Protein AF-X1TIE5-F1 (afdb_monomer)

Secondary structure (DSSP, 8-state):
----STHHHHHHHHHHHHHHHHHHHHHHT----PPTTSS--SPPPPP-S-S--TT---PPPPPPPB--HHHHTS--S-SBPPPPHHHHHHHHTT---TTTTT--TTS----

pLDDT: mean 77.08, std 16.05, range [35.38, 94.44]

Radius of gyration: 23.51 Å; Cα contacts (8 Å, |Δi|>4): 33; chains: 1; bounding box: 59×33×57 Å

Sequence (111 aa):
GGFEGPGILVEAVGDGRKAARAIHLYLTGEEMKFPEGRMKPKDTIPGTIFDSISGIEKKGRIKLSQIDAKTRIHNVEEVDLTITEEEALKEANRCMNCCLTCYDKDIEEAS

Structure (mmCIF, N/CA/C/O backbone):
data_AF-X1TIE5-F1
#
_entry.id   AF-X1TIE5-F1
#
loop_
_atom_site.group_PDB
_atom_site.id
_atom_site.type_symbol
_atom_site.label_atom_id
_atom_site.label_alt_id
_atom_site.label_comp_id
_atom_site.label_asym_id
_atom_site.label_entity_id
_atom_site.label_seq_id
_atom_site.pdbx_PDB_ins_code
_atom_site.Cartn_x
_atom_site.Cartn_y
_atom_site.Cartn_z
_atom_site.occupancy
_atom_site.B_iso_or_equiv
_atom_site.auth_seq_id
_atom_site.auth_comp_id
_atom_site.auth_asym_id
_atom_site.auth_atom_id
_atom_site.pdbx_PDB_model_num
ATOM 1 N N . GLY A 1 1 ? -7.646 -22.627 -11.481 1.00 41.75 1 GLY A N 1
ATOM 2 C CA . GLY A 1 1 ? -8.686 -21.579 -11.452 1.00 41.75 1 GLY A CA 1
ATOM 3 C C . GLY A 1 1 ? -8.110 -20.365 -10.756 1.00 41.75 1 GLY A C 1
ATOM 4 O O . GLY A 1 1 ? -7.372 -20.569 -9.809 1.00 41.75 1 GLY A O 1
ATOM 5 N N . GLY A 1 2 ? -8.317 -19.126 -11.183 1.00 41.06 2 GLY A N 1
ATOM 6 C CA . GLY A 1 2 ? -9.153 -18.604 -12.261 1.00 41.06 2 GLY A CA 1
ATOM 7 C C . GLY A 1 2 ? -8.501 -17.373 -12.903 1.00 41.06 2 GLY A C 1
ATOM 8 O O . GLY A 1 2 ? -7.578 -16.779 -12.350 1.00 41.06 2 GLY A O 1
ATOM 9 N N . PHE A 1 3 ? -8.961 -17.049 -14.107 1.00 47.81 3 PHE A N 1
ATOM 10 C CA . PHE A 1 3 ? -8.559 -15.898 -14.914 1.00 47.81 3 PHE A CA 1
ATOM 11 C C . PHE A 1 3 ? -9.419 -14.677 -14.558 1.00 47.81 3 PHE A C 1
ATOM 13 O O . PHE A 1 3 ? -10.171 -14.190 -15.394 1.00 47.81 3 PHE A O 1
ATOM 20 N N . GLU A 1 4 ? -9.374 -14.197 -13.316 1.00 62.19 4 GLU A N 1
ATOM 21 C CA . GLU A 1 4 ? -10.203 -13.055 -12.903 1.00 62.19 4 GLU A CA 1
ATOM 22 C C . GLU A 1 4 ? -9.378 -12.095 -12.041 1.00 62.19 4 GLU A C 1
ATOM 24 O O . GLU A 1 4 ? -9.031 -12.395 -10.900 1.00 62.19 4 GLU A O 1
ATOM 29 N N . GLY A 1 5 ? -9.013 -10.944 -12.620 1.00 64.75 5 GLY A N 1
ATOM 30 C CA . GLY A 1 5 ? -8.363 -9.849 -11.901 1.00 64.75 5 GLY A CA 1
ATOM 31 C C . GLY A 1 5 ? -7.372 -9.002 -12.721 1.00 64.75 5 GLY A C 1
ATOM 32 O O . GLY A 1 5 ? -7.204 -9.211 -13.926 1.00 64.75 5 GLY A O 1
ATOM 33 N N . PRO A 1 6 ? -6.665 -8.060 -12.060 1.00 59.66 6 PRO A N 1
ATOM 34 C CA . PRO A 1 6 ? -5.713 -7.118 -12.673 1.00 59.66 6 PRO A CA 1
ATOM 35 C C . PRO A 1 6 ? -4.538 -7.777 -13.415 1.00 59.66 6 PRO A C 1
ATOM 37 O O . PRO A 1 6 ? -3.872 -7.117 -14.212 1.00 59.66 6 PRO A O 1
ATOM 40 N N . GLY A 1 7 ? -4.299 -9.076 -13.206 1.00 66.94 7 GLY A N 1
ATOM 41 C CA . GLY A 1 7 ? -3.258 -9.834 -13.903 1.00 66.94 7 GLY A CA 1
ATOM 42 C C . GLY A 1 7 ? -3.411 -9.836 -15.426 1.00 66.94 7 GLY A C 1
ATOM 43 O O . GLY A 1 7 ? -2.410 -9.724 -16.122 1.00 66.94 7 GLY A O 1
ATOM 44 N N . ILE A 1 8 ? -4.644 -9.860 -15.950 1.00 76.00 8 ILE A N 1
ATOM 45 C CA . ILE A 1 8 ? -4.898 -9.861 -17.404 1.00 76.00 8 ILE A CA 1
ATOM 46 C C . ILE A 1 8 ? -4.417 -8.555 -18.047 1.00 76.00 8 ILE A C 1
ATOM 48 O O . ILE A 1 8 ? -3.795 -8.570 -19.106 1.00 76.00 8 ILE A O 1
ATOM 52 N N . LEU A 1 9 ? -4.670 -7.418 -17.392 1.00 77.06 9 LEU A N 1
ATOM 53 C CA . LEU A 1 9 ? -4.228 -6.112 -17.885 1.00 77.06 9 LEU A CA 1
ATOM 54 C C . LEU A 1 9 ? -2.701 -6.009 -17.875 1.00 77.06 9 LEU A C 1
ATOM 56 O O . LEU A 1 9 ? -2.105 -5.534 -18.840 1.00 77.06 9 LEU A O 1
ATOM 60 N N . VAL A 1 10 ? -2.065 -6.484 -16.803 1.00 75.56 10 VAL A N 1
ATOM 61 C CA . VAL A 1 10 ? -0.602 -6.484 -16.673 1.00 75.56 10 VAL A CA 1
ATOM 62 C C . VAL A 1 10 ? 0.043 -7.373 -17.741 1.00 75.56 10 VAL A C 1
ATOM 64 O O . VAL A 1 10 ? 1.022 -6.962 -18.366 1.00 75.56 10 VAL A O 1
ATOM 67 N N . GLU A 1 11 ? -0.524 -8.554 -18.000 1.00 77.69 11 GLU A N 1
ATOM 68 C CA . GLU A 1 11 ? -0.069 -9.459 -19.061 1.00 77.69 11 GLU A CA 1
ATOM 69 C C . GLU A 1 11 ? -0.230 -8.828 -20.450 1.00 77.69 11 GLU A C 1
ATOM 71 O O . GLU A 1 11 ? 0.741 -8.775 -21.206 1.00 77.69 11 GLU A O 1
ATOM 76 N N . ALA A 1 12 ? -1.395 -8.247 -20.753 1.00 84.88 12 ALA A N 1
ATOM 77 C CA . ALA A 1 12 ? -1.657 -7.589 -22.033 1.00 84.88 12 ALA A CA 1
ATOM 78 C C . ALA A 1 12 ? -0.683 -6.430 -22.317 1.00 84.88 12 ALA A C 1
ATOM 80 O O . ALA A 1 12 ? -0.164 -6.303 -23.429 1.00 84.88 12 ALA A O 1
ATOM 81 N N . VAL A 1 13 ? -0.374 -5.605 -21.309 1.00 85.81 13 VAL A N 1
ATOM 82 C CA . VAL A 1 13 ? 0.634 -4.535 -21.430 1.00 85.81 13 VAL A CA 1
ATOM 83 C C . VAL A 1 13 ? 2.030 -5.122 -21.652 1.00 85.81 13 VAL A C 1
ATOM 85 O O . VAL A 1 13 ? 2.792 -4.618 -22.484 1.00 85.81 13 VAL A O 1
ATOM 88 N N . GLY A 1 14 ? 2.376 -6.189 -20.929 1.00 83.19 14 GLY A N 1
ATOM 89 C CA . GLY A 1 14 ? 3.640 -6.901 -21.100 1.00 83.19 14 GLY A CA 1
ATOM 90 C C . GLY A 1 14 ? 3.821 -7.432 -22.523 1.00 83.19 14 GLY A C 1
ATOM 91 O O . GLY A 1 14 ? 4.872 -7.217 -23.133 1.00 83.19 14 GLY A O 1
ATOM 92 N N . ASP A 1 15 ? 2.791 -8.063 -23.077 1.00 85.12 15 ASP A N 1
ATOM 93 C CA . ASP A 1 15 ? 2.817 -8.637 -24.422 1.00 85.12 15 ASP A CA 1
ATOM 94 C C . ASP A 1 15 ? 2.835 -7.567 -25.514 1.00 85.12 15 ASP A C 1
ATOM 96 O O . ASP A 1 15 ? 3.609 -7.681 -26.468 1.00 85.12 15 ASP A O 1
ATOM 100 N N . GLY A 1 16 ? 2.103 -6.463 -25.332 1.00 90.06 16 GLY A N 1
ATOM 101 C CA . GLY A 1 16 ? 2.164 -5.315 -26.237 1.00 90.06 16 GLY A CA 1
ATOM 102 C C . GLY A 1 16 ? 3.582 -4.746 -26.369 1.00 90.06 16 GLY A C 1
ATOM 103 O O . GLY A 1 16 ? 4.053 -4.475 -27.476 1.00 90.06 16 GLY A O 1
ATOM 104 N N . ARG A 1 17 ? 4.322 -4.637 -25.256 1.00 87.31 17 ARG A N 1
ATOM 105 C CA . ARG A 1 17 ? 5.718 -4.160 -25.271 1.00 87.31 17 ARG A CA 1
ATOM 106 C C . ARG A 1 17 ? 6.653 -5.123 -25.999 1.00 87.31 17 ARG A C 1
ATOM 108 O O . ARG A 1 17 ? 7.542 -4.666 -26.720 1.00 87.31 17 ARG A O 1
ATOM 115 N N . LYS A 1 18 ? 6.463 -6.438 -25.837 1.00 83.75 18 LYS A N 1
ATOM 116 C CA . LYS A 1 18 ? 7.242 -7.451 -26.569 1.00 83.75 18 LYS A CA 1
ATOM 117 C C . LYS A 1 18 ? 6.978 -7.364 -28.067 1.00 83.75 18 LYS A C 1
ATOM 119 O O . LYS A 1 18 ? 7.934 -7.331 -28.834 1.00 83.75 18 LYS A O 1
ATOM 124 N N . ALA A 1 19 ? 5.709 -7.272 -28.465 1.00 88.75 19 ALA A N 1
ATOM 125 C CA . ALA A 1 19 ? 5.309 -7.168 -29.864 1.00 88.75 19 ALA A CA 1
ATOM 126 C C . ALA A 1 19 ? 5.878 -5.903 -30.521 1.00 88.75 19 ALA A C 1
ATOM 128 O O . ALA A 1 19 ? 6.512 -5.988 -31.569 1.00 88.75 19 ALA A O 1
ATOM 129 N N . ALA A 1 20 ? 5.755 -4.740 -29.874 1.00 91.62 20 ALA A N 1
ATOM 130 C CA . ALA A 1 20 ? 6.320 -3.493 -30.389 1.00 91.62 20 ALA A CA 1
ATOM 131 C C . ALA A 1 20 ? 7.848 -3.573 -30.557 1.00 91.62 20 ALA A C 1
ATOM 133 O 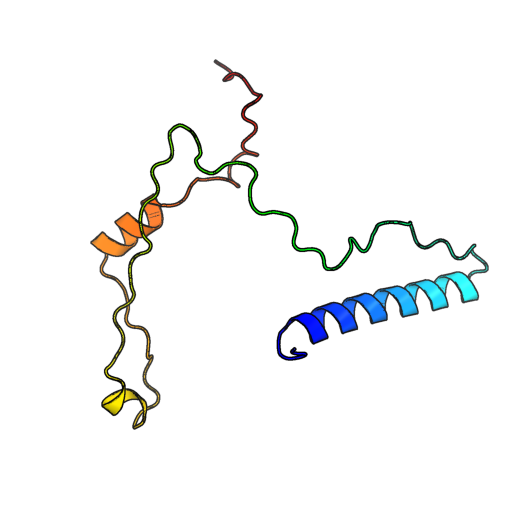O . ALA A 1 20 ? 8.387 -3.137 -31.575 1.00 91.62 20 ALA A O 1
ATOM 134 N N . ARG A 1 21 ? 8.558 -4.177 -29.590 1.00 86.75 21 ARG A N 1
ATOM 135 C CA . ARG A 1 21 ? 10.012 -4.368 -29.685 1.00 86.75 21 ARG A CA 1
ATOM 136 C C . ARG A 1 21 ? 10.388 -5.356 -30.791 1.00 86.75 21 ARG A C 1
ATOM 138 O O . ARG A 1 21 ? 11.344 -5.088 -31.508 1.00 86.75 21 ARG A O 1
ATOM 145 N N . ALA A 1 22 ? 9.633 -6.444 -30.949 1.00 86.94 22 ALA A N 1
ATOM 146 C CA . ALA A 1 22 ? 9.808 -7.416 -32.028 1.00 86.94 22 ALA A CA 1
ATOM 147 C C . ALA A 1 22 ? 9.690 -6.751 -33.404 1.00 86.94 22 ALA A C 1
ATOM 149 O O . ALA A 1 22 ? 10.571 -6.907 -34.245 1.00 86.94 22 ALA A O 1
ATOM 150 N N . ILE A 1 23 ? 8.619 -5.975 -33.598 1.00 92.44 23 ILE A N 1
ATOM 151 C CA . ILE A 1 23 ? 8.341 -5.254 -34.843 1.00 92.44 23 ILE A CA 1
ATOM 152 C C . ILE A 1 23 ? 9.466 -4.264 -35.141 1.00 92.44 23 ILE A C 1
ATOM 154 O O . ILE A 1 23 ? 9.966 -4.223 -36.259 1.00 92.44 23 ILE A O 1
ATOM 158 N N . HIS A 1 24 ? 9.897 -3.492 -34.141 1.00 92.81 24 HIS A N 1
ATOM 159 C CA . HIS A 1 24 ? 10.975 -2.526 -34.318 1.00 92.81 24 HIS A CA 1
ATOM 160 C C . HIS A 1 24 ? 12.286 -3.190 -34.756 1.00 92.81 24 HIS A C 1
ATOM 162 O O . HIS A 1 24 ? 12.843 -2.776 -35.764 1.00 92.81 24 HIS A O 1
ATOM 168 N N . LEU A 1 25 ? 12.732 -4.238 -34.050 1.00 90.56 25 LEU A N 1
ATOM 169 C CA . LEU A 1 25 ? 13.976 -4.952 -34.373 1.00 90.56 25 LEU A CA 1
ATOM 170 C C . LEU A 1 25 ? 13.927 -5.579 -35.774 1.00 90.56 25 LEU A C 1
ATOM 172 O O . LEU A 1 25 ? 14.898 -5.499 -36.521 1.00 90.56 25 LEU A O 1
ATOM 176 N N . TYR A 1 26 ? 12.774 -6.138 -36.157 1.00 90.88 26 TYR A N 1
ATOM 177 C CA . TYR A 1 26 ? 12.567 -6.676 -37.501 1.00 90.88 26 TYR A CA 1
ATOM 178 C C . TYR A 1 26 ? 12.714 -5.599 -38.584 1.00 90.88 26 TYR A C 1
ATOM 180 O O . TYR A 1 26 ? 13.360 -5.830 -39.603 1.00 90.88 26 TYR A O 1
ATOM 188 N N . LEU A 1 27 ? 12.142 -4.411 -38.362 1.00 94.25 27 LEU A N 1
ATOM 189 C CA . LEU A 1 27 ? 12.201 -3.308 -39.324 1.00 94.25 27 LEU A CA 1
ATOM 190 C C . LEU A 1 27 ? 13.580 -2.641 -39.394 1.00 94.25 27 LEU A C 1
ATOM 192 O O . LEU A 1 27 ? 13.962 -2.167 -40.460 1.00 94.25 27 LEU A O 1
ATOM 196 N N . THR A 1 28 ? 14.324 -2.587 -38.286 1.00 94.12 28 THR A N 1
ATOM 197 C CA . THR A 1 28 ? 15.669 -1.988 -38.248 1.00 94.12 28 THR A CA 1
ATOM 198 C C . THR A 1 28 ? 16.776 -2.953 -38.672 1.00 94.12 28 THR A C 1
ATOM 200 O O . THR A 1 28 ? 17.923 -2.532 -38.804 1.00 94.12 28 THR A O 1
ATOM 203 N N . GLY A 1 29 ? 16.454 -4.230 -38.915 1.00 91.19 29 GLY A N 1
ATOM 204 C CA . GLY A 1 29 ? 17.438 -5.265 -39.247 1.00 91.19 29 GLY A CA 1
ATOM 205 C C . GLY A 1 29 ? 18.350 -5.629 -38.071 1.00 91.19 29 GLY A C 1
ATOM 206 O O . GLY A 1 29 ? 19.395 -6.248 -38.268 1.00 91.19 29 GLY A O 1
ATOM 207 N N . GLU A 1 30 ? 17.974 -5.234 -36.855 1.00 88.69 30 GLU A N 1
ATOM 208 C CA . GLU A 1 30 ? 18.689 -5.588 -35.636 1.00 88.69 30 GLU A CA 1
ATOM 209 C C . GLU A 1 30 ? 18.366 -7.027 -35.219 1.00 88.69 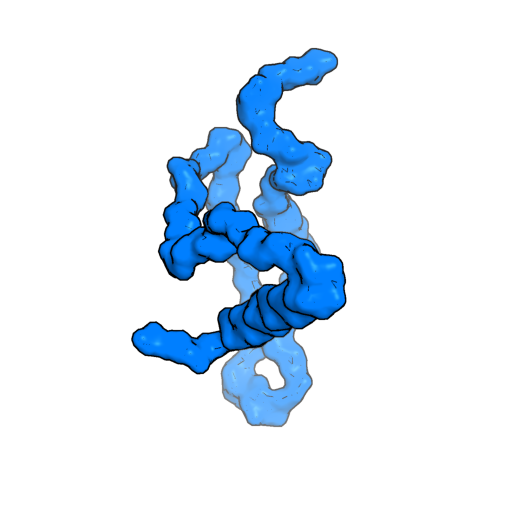30 GLU A C 1
ATOM 211 O O . GLU A 1 30 ? 17.263 -7.542 -35.416 1.00 88.69 30 GLU A O 1
ATOM 216 N N . GLU A 1 31 ? 19.338 -7.691 -34.597 1.00 85.00 31 GLU A N 1
ATOM 217 C CA . GLU A 1 31 ? 19.167 -9.058 -34.119 1.00 85.00 31 GLU A CA 1
ATOM 218 C C . GLU A 1 31 ? 18.074 -9.130 -33.039 1.00 85.00 31 GLU A C 1
ATOM 220 O O . GLU A 1 31 ? 18.056 -8.350 -32.079 1.00 85.00 31 GLU A O 1
ATOM 225 N N . MET A 1 32 ? 17.163 -10.098 -33.172 1.00 78.06 32 MET A N 1
ATOM 226 C CA . MET A 1 32 ? 16.045 -10.284 -32.250 1.00 78.06 32 MET A CA 1
ATOM 227 C C . MET A 1 32 ? 16.528 -10.847 -30.905 1.00 78.06 32 MET A C 1
ATOM 229 O O . MET A 1 32 ? 16.443 -12.043 -30.638 1.00 78.06 32 MET A O 1
ATOM 233 N N . LYS A 1 33 ? 17.023 -9.967 -30.031 1.00 77.25 33 LYS A N 1
ATOM 234 C CA . LYS A 1 33 ? 17.435 -10.312 -28.667 1.00 77.25 33 LYS A CA 1
ATOM 235 C C . LYS A 1 33 ? 16.377 -9.882 -27.665 1.00 77.25 33 LYS A C 1
ATOM 237 O O . LYS A 1 33 ? 16.269 -8.708 -27.303 1.00 77.25 33 LYS A O 1
ATOM 242 N N . PHE A 1 34 ? 15.625 -10.852 -27.162 1.00 68.88 34 PHE A N 1
ATOM 243 C CA . PHE A 1 34 ? 14.923 -10.688 -25.896 1.00 68.88 34 PHE A CA 1
ATOM 244 C C . PHE A 1 34 ? 15.871 -11.146 -24.792 1.00 68.88 34 PHE A C 1
ATOM 246 O O . PHE A 1 34 ? 16.307 -12.292 -24.832 1.00 68.88 34 PHE A O 1
ATOM 253 N N . PRO A 1 35 ? 16.239 -10.288 -23.827 1.00 63.44 35 PRO A N 1
ATOM 254 C CA . PRO A 1 35 ? 17.068 -10.743 -22.724 1.00 63.44 35 PRO A CA 1
ATOM 255 C C . PRO A 1 35 ? 16.319 -11.828 -21.955 1.00 63.44 35 PRO A C 1
ATOM 257 O O . PRO A 1 35 ? 15.179 -11.629 -21.513 1.00 63.44 35 PRO A O 1
ATOM 260 N N . GLU A 1 36 ? 16.975 -12.974 -21.838 1.00 61.41 36 GLU A N 1
ATOM 261 C CA . GLU A 1 36 ? 16.501 -14.115 -21.074 1.00 61.41 36 GLU A CA 1
ATOM 262 C C . GLU A 1 36 ? 16.275 -13.701 -19.610 1.00 61.41 36 GLU A C 1
ATOM 264 O O . GLU A 1 36 ? 16.993 -12.868 -19.054 1.00 61.41 36 GLU A O 1
ATOM 269 N N . GLY A 1 37 ? 15.220 -14.227 -18.984 1.00 58.94 37 GLY A N 1
ATOM 270 C CA . GLY A 1 37 ? 14.954 -14.010 -17.556 1.00 58.94 37 GLY A CA 1
ATOM 271 C C . GLY A 1 37 ? 14.197 -12.729 -17.173 1.00 58.94 37 GLY A C 1
ATOM 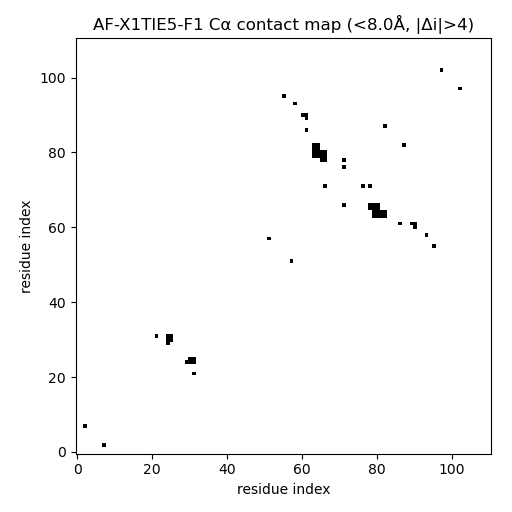272 O O . GLY A 1 37 ? 13.947 -12.521 -15.987 1.00 58.94 37 GLY A O 1
ATOM 273 N N . ARG A 1 38 ? 13.757 -11.881 -18.122 1.00 55.16 38 ARG A N 1
ATOM 274 C CA . ARG A 1 38 ? 12.903 -10.712 -17.788 1.00 55.16 38 ARG A CA 1
ATOM 275 C C . ARG A 1 38 ? 11.487 -11.074 -17.327 1.00 55.16 38 ARG A C 1
ATOM 277 O O . ARG A 1 38 ? 10.843 -10.260 -16.672 1.00 55.16 38 ARG A O 1
ATOM 284 N N . MET A 1 39 ? 11.014 -12.277 -17.639 1.00 53.28 39 MET A N 1
ATOM 285 C CA . MET A 1 39 ? 9.822 -12.856 -17.024 1.00 53.28 39 MET A CA 1
ATOM 286 C C . MET A 1 39 ? 10.279 -13.976 -16.108 1.00 53.28 39 MET A C 1
ATOM 288 O O . MET A 1 39 ? 10.556 -15.084 -16.565 1.00 53.28 39 MET A O 1
ATOM 292 N N . LYS A 1 40 ? 10.384 -13.673 -14.813 1.00 56.47 40 LYS A N 1
ATOM 293 C CA . LYS A 1 40 ? 10.441 -14.738 -13.815 1.00 56.47 40 LYS A CA 1
ATOM 294 C C . LYS A 1 40 ? 9.155 -15.571 -13.942 1.00 56.47 40 LYS A C 1
ATOM 296 O O . LYS A 1 40 ? 8.120 -15.007 -14.317 1.00 56.47 40 LYS A O 1
ATOM 301 N N . PRO A 1 41 ? 9.209 -16.890 -13.699 1.00 55.78 41 PRO A N 1
ATOM 302 C CA . PRO A 1 41 ? 8.007 -17.712 -13.680 1.00 55.78 41 PRO A CA 1
ATOM 303 C C . PRO A 1 41 ? 6.945 -17.080 -12.771 1.00 55.78 41 PRO A C 1
ATOM 305 O O . PRO A 1 41 ? 7.277 -16.360 -11.831 1.00 55.78 41 PRO A O 1
ATOM 308 N N . LYS A 1 42 ? 5.663 -17.377 -13.033 1.00 57.75 42 LYS A N 1
ATOM 309 C CA . LYS A 1 42 ? 4.516 -17.010 -12.171 1.00 57.75 42 LYS A CA 1
ATOM 310 C C . LYS A 1 42 ? 4.607 -17.606 -10.757 1.00 57.75 42 LYS A C 1
ATOM 312 O O . LYS A 1 42 ? 3.652 -17.516 -9.988 1.00 57.75 42 LYS A O 1
ATOM 317 N N . ASP A 1 43 ? 5.729 -18.231 -10.429 1.00 58.84 43 ASP A N 1
ATOM 318 C CA . ASP A 1 43 ? 6.051 -18.653 -9.089 1.00 58.84 43 ASP A CA 1
ATOM 319 C C . ASP A 1 43 ? 6.057 -17.406 -8.221 1.00 58.84 43 ASP A C 1
ATOM 321 O O . ASP A 1 43 ? 6.758 -16.420 -8.470 1.00 58.84 43 ASP A O 1
ATOM 325 N N . THR A 1 44 ? 5.187 -17.435 -7.221 1.00 56.94 44 THR A N 1
ATOM 326 C CA . THR A 1 44 ? 5.155 -16.393 -6.208 1.00 56.94 44 THR A CA 1
ATOM 327 C C . THR A 1 44 ? 6.559 -16.332 -5.632 1.00 56.94 44 THR A C 1
ATOM 329 O O . THR A 1 44 ? 7.080 -17.360 -5.198 1.00 56.94 44 THR A O 1
ATOM 332 N N . ILE A 1 45 ? 7.191 -15.154 -5.676 1.00 63.53 45 ILE A N 1
ATOM 333 C CA . ILE A 1 45 ? 8.436 -14.943 -4.937 1.00 63.53 45 ILE A CA 1
ATOM 334 C C . ILE A 1 45 ? 8.120 -15.431 -3.523 1.00 63.53 45 ILE A C 1
ATOM 336 O O . ILE A 1 45 ? 7.121 -14.952 -2.966 1.00 63.53 45 ILE A O 1
ATOM 340 N N . PRO A 1 46 ? 8.859 -16.420 -2.979 1.00 59.75 46 PRO A N 1
ATOM 341 C CA . PRO A 1 46 ? 8.620 -16.849 -1.615 1.00 59.75 46 PRO A CA 1
ATOM 342 C C . PRO A 1 46 ? 8.589 -15.588 -0.760 1.00 59.75 46 PRO A C 1
ATOM 344 O O . PRO A 1 46 ? 9.339 -14.641 -1.023 1.00 59.75 46 PRO A O 1
ATOM 347 N N . GLY A 1 47 ? 7.635 -15.528 0.171 1.00 61.50 47 GLY A N 1
ATOM 348 C CA . GLY A 1 47 ? 7.483 -14.371 1.041 1.00 61.50 47 GLY A CA 1
ATOM 349 C C . GLY A 1 47 ? 8.813 -13.993 1.693 1.00 61.50 47 GLY A C 1
ATOM 350 O O . GLY A 1 47 ? 9.806 -14.714 1.603 1.00 61.50 47 GLY A O 1
ATOM 351 N N . THR A 1 48 ? 8.838 -12.837 2.344 1.00 63.84 48 THR A N 1
ATOM 352 C CA . THR A 1 48 ? 10.026 -12.364 3.063 1.00 63.84 48 THR A CA 1
ATOM 353 C C . THR A 1 48 ? 10.701 -13.511 3.828 1.00 63.84 48 THR A C 1
ATOM 355 O O . THR A 1 48 ? 10.036 -14.247 4.550 1.00 63.84 48 THR A O 1
ATOM 358 N N . ILE A 1 49 ? 12.020 -13.646 3.655 1.00 65.62 49 ILE A N 1
ATOM 359 C CA . ILE A 1 49 ? 12.858 -14.665 4.317 1.00 65.62 49 ILE A CA 1
ATOM 360 C C . ILE A 1 49 ? 12.823 -14.491 5.850 1.00 65.62 49 ILE A C 1
ATOM 362 O O . ILE A 1 49 ? 13.256 -15.358 6.601 1.00 65.62 49 ILE A O 1
ATOM 366 N N . PHE A 1 50 ? 12.321 -13.346 6.316 1.00 67.38 50 PHE A N 1
ATOM 367 C CA . PHE A 1 50 ? 12.238 -12.970 7.712 1.00 67.38 50 PHE A CA 1
ATOM 368 C C . PHE A 1 50 ? 10.802 -13.112 8.224 1.00 67.38 50 PHE A C 1
ATOM 370 O O . PHE A 1 50 ? 9.881 -12.465 7.720 1.00 67.38 50 PHE A O 1
ATOM 377 N N . ASP A 1 51 ? 10.624 -13.894 9.287 1.00 72.50 51 ASP A N 1
ATOM 378 C CA . ASP A 1 51 ? 9.359 -13.952 10.034 1.00 72.50 51 ASP A CA 1
ATOM 379 C C . ASP A 1 51 ? 9.161 -12.716 10.933 1.00 72.50 51 ASP A C 1
ATOM 381 O O . ASP A 1 51 ? 8.037 -12.351 11.287 1.00 72.50 51 ASP A O 1
ATOM 385 N N . SER A 1 52 ? 10.261 -12.044 11.288 1.00 73.06 52 SER A N 1
ATOM 386 C CA . SER A 1 52 ? 10.287 -10.831 12.108 1.00 73.06 52 SER A CA 1
ATOM 387 C C . SER A 1 52 ? 11.545 -10.006 11.834 1.00 73.06 52 SER A C 1
ATOM 389 O O . SER A 1 52 ? 12.589 -10.567 11.501 1.00 73.06 52 SER A O 1
ATOM 391 N N . ILE A 1 53 ? 11.465 -8.690 12.033 1.00 74.75 53 ILE A N 1
ATOM 392 C CA . ILE A 1 53 ? 12.604 -7.768 11.936 1.00 74.75 53 ILE A CA 1
ATOM 393 C C . ILE A 1 53 ? 12.972 -7.335 13.359 1.00 74.75 53 ILE A C 1
ATOM 395 O O . ILE A 1 53 ? 12.104 -6.934 14.134 1.00 74.75 53 ILE A O 1
ATOM 399 N N . SER A 1 54 ? 14.252 -7.430 13.724 1.00 76.31 54 SER A N 1
ATOM 400 C CA . SER A 1 54 ? 14.739 -7.024 15.048 1.00 76.31 54 SER A CA 1
ATOM 401 C C . SER A 1 54 ? 14.434 -5.547 15.311 1.00 76.31 54 SER A C 1
ATOM 403 O O . SER A 1 54 ? 14.776 -4.701 14.488 1.00 76.31 54 SER A O 1
ATOM 405 N N . GLY A 1 55 ? 13.807 -5.242 16.448 1.00 76.56 55 GLY A N 1
ATOM 406 C CA . GLY A 1 55 ? 13.403 -3.877 16.810 1.00 76.56 55 GLY A CA 1
ATOM 407 C C . GLY A 1 55 ? 12.054 -3.430 16.231 1.00 76.56 55 GLY A C 1
ATOM 408 O O . GLY A 1 55 ? 11.606 -2.331 16.541 1.00 76.56 55 GLY A O 1
ATOM 409 N N . ILE A 1 56 ? 11.379 -4.271 15.435 1.00 79.69 56 ILE A N 1
ATOM 410 C CA . ILE A 1 56 ? 10.049 -3.977 14.891 1.00 79.69 56 ILE A CA 1
ATOM 411 C C . ILE A 1 56 ? 9.022 -4.940 15.481 1.00 79.69 56 ILE A C 1
ATOM 413 O O . ILE A 1 56 ? 8.994 -6.131 15.171 1.00 79.69 56 ILE A O 1
ATOM 417 N N . GLU A 1 57 ? 8.121 -4.403 16.297 1.00 83.06 57 GLU A N 1
ATOM 418 C CA . GLU A 1 57 ? 6.979 -5.151 16.814 1.00 83.06 57 GLU A CA 1
ATOM 419 C C . GLU A 1 57 ? 5.829 -5.183 15.804 1.00 83.06 57 GLU A C 1
ATOM 421 O O . GLU A 1 57 ? 5.445 -4.170 15.209 1.00 83.06 57 GLU A O 1
ATOM 426 N N . LYS A 1 58 ? 5.222 -6.361 15.637 1.00 81.75 58 LYS A N 1
ATOM 427 C CA . LYS A 1 58 ? 4.074 -6.542 14.749 1.00 81.75 58 LYS A CA 1
ATOM 428 C C . LYS A 1 58 ? 2.819 -5.943 15.382 1.00 81.75 58 LYS A C 1
ATOM 430 O O . LYS A 1 58 ? 2.137 -6.589 16.173 1.00 81.75 58 LYS A O 1
ATOM 435 N N . LYS A 1 59 ? 2.484 -4.717 14.987 1.00 86.00 59 LYS A N 1
ATOM 436 C CA . LYS A 1 59 ? 1.226 -4.060 15.368 1.00 86.00 59 LYS A CA 1
ATOM 437 C C . LYS A 1 59 ? 0.114 -4.451 14.390 1.00 86.00 59 LYS A C 1
ATOM 439 O O . LYS A 1 59 ? 0.330 -4.492 13.176 1.00 86.00 59 LYS A O 1
ATOM 444 N N . GLY A 1 60 ? -1.072 -4.761 14.911 1.00 87.50 60 GLY A N 1
ATOM 445 C CA . GLY A 1 60 ? -2.253 -5.039 14.090 1.00 87.50 60 GLY A CA 1
ATOM 446 C C . GLY A 1 60 ? -2.719 -3.793 13.332 1.00 87.50 60 GLY A C 1
ATOM 447 O O . GLY A 1 60 ? -2.558 -2.679 13.822 1.00 87.50 60 GLY A O 1
ATOM 448 N N . ARG A 1 61 ? -3.296 -3.982 12.139 1.00 91.31 61 ARG A N 1
ATOM 449 C CA . ARG A 1 61 ? -3.925 -2.892 11.379 1.00 91.31 61 ARG A CA 1
ATOM 450 C C . ARG A 1 61 ? -5.187 -2.422 12.106 1.00 91.31 61 ARG A C 1
ATOM 452 O O . ARG A 1 61 ? -5.984 -3.265 12.529 1.00 91.31 61 ARG A O 1
ATOM 459 N N . ILE A 1 62 ? -5.389 -1.108 12.191 1.00 92.75 62 ILE A N 1
ATOM 460 C CA . ILE A 1 62 ? -6.657 -0.547 12.674 1.00 92.75 62 ILE A CA 1
ATOM 461 C C . ILE A 1 62 ? -7.795 -0.957 11.731 1.00 92.75 62 ILE A C 1
ATOM 463 O O . ILE A 1 62 ? -7.683 -0.859 10.508 1.00 92.75 62 ILE A O 1
ATOM 467 N N . LYS A 1 63 ? -8.898 -1.450 12.298 1.00 90.75 63 LYS A N 1
ATOM 468 C CA . LYS A 1 63 ? -10.096 -1.783 11.524 1.00 90.75 63 LYS A CA 1
ATOM 469 C C . LYS A 1 63 ? -10.929 -0.523 11.331 1.00 90.75 63 LYS A C 1
ATOM 471 O O . LYS A 1 63 ? -11.309 0.103 12.313 1.00 90.75 63 LYS A O 1
ATOM 476 N N . LEU A 1 64 ? -11.226 -0.196 10.078 1.00 91.62 64 LEU A N 1
ATOM 477 C CA . LEU A 1 64 ? -12.195 0.841 9.746 1.00 91.62 64 LEU A CA 1
ATOM 478 C C . LEU A 1 64 ? -13.580 0.382 10.205 1.00 91.62 64 LEU A C 1
ATOM 480 O O . LEU A 1 64 ? -13.956 -0.777 10.003 1.00 91.62 64 LEU A O 1
ATOM 484 N N . SER A 1 65 ? -14.317 1.286 10.845 1.00 90.81 65 SER A N 1
ATOM 485 C CA . SER A 1 65 ? -15.737 1.062 11.094 1.00 90.81 65 SER A CA 1
ATOM 486 C C . SER A 1 65 ? -16.476 1.127 9.761 1.00 90.81 65 SER A C 1
ATOM 488 O O . SER A 1 65 ? -16.080 1.870 8.869 1.00 90.81 65 SER A O 1
ATOM 490 N N . GLN A 1 66 ? -17.534 0.343 9.608 1.00 92.81 66 GLN A N 1
ATOM 491 C CA . GLN A 1 66 ? -18.332 0.315 8.388 1.00 92.81 66 GLN A CA 1
ATOM 492 C C . GLN A 1 66 ? -19.785 0.586 8.734 1.00 92.81 66 GLN A C 1
ATOM 494 O O . GLN A 1 66 ? -20.268 0.163 9.788 1.00 92.81 66 GLN A O 1
ATOM 499 N N . ILE A 1 67 ? -20.496 1.262 7.836 1.00 92.44 67 ILE A N 1
ATOM 500 C CA . ILE A 1 67 ? -21.950 1.376 7.955 1.00 92.44 67 ILE A CA 1
ATOM 501 C C . ILE A 1 67 ? -22.600 -0.011 7.863 1.00 92.44 67 ILE A C 1
ATOM 503 O O . ILE A 1 67 ? -22.103 -0.917 7.184 1.00 92.44 67 ILE A O 1
ATOM 507 N N . ASP A 1 68 ? -23.731 -0.179 8.550 1.00 93.00 68 ASP A N 1
ATOM 508 C CA . ASP A 1 68 ? -24.421 -1.466 8.591 1.00 93.00 68 ASP A CA 1
ATOM 509 C C . ASP A 1 68 ? -24.796 -1.951 7.183 1.00 93.00 68 ASP A C 1
ATOM 511 O O . ASP A 1 68 ? -25.223 -1.185 6.310 1.00 93.00 68 ASP A O 1
ATOM 515 N N . ALA A 1 69 ? -24.665 -3.261 6.972 1.00 92.31 69 ALA A N 1
ATOM 516 C CA . ALA A 1 69 ? -24.916 -3.871 5.677 1.00 92.31 69 ALA A CA 1
ATOM 517 C C . ALA A 1 69 ? -26.358 -3.659 5.191 1.00 92.31 69 ALA A C 1
ATOM 519 O O . ALA A 1 69 ? -26.569 -3.539 3.988 1.00 92.31 69 ALA A O 1
ATOM 520 N N . LYS A 1 70 ? -27.345 -3.583 6.094 1.00 93.25 70 LYS A N 1
ATOM 521 C CA . LYS A 1 70 ? -28.747 -3.347 5.722 1.00 93.25 70 LYS A CA 1
ATOM 522 C C . LYS A 1 70 ? -28.991 -1.903 5.305 1.00 93.25 70 LYS A C 1
ATOM 524 O O . LYS A 1 70 ? -29.882 -1.651 4.507 1.00 93.25 70 LYS A O 1
ATOM 529 N N . THR A 1 71 ? -28.197 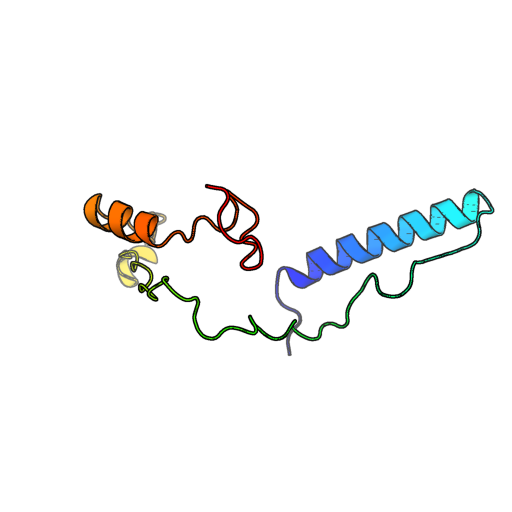-0.967 5.810 1.00 88.62 71 THR A N 1
ATOM 530 C CA . THR A 1 71 ? -28.302 0.446 5.441 1.00 88.62 71 THR A CA 1
ATOM 531 C C . THR A 1 71 ? -27.629 0.703 4.093 1.00 88.62 71 THR A C 1
ATOM 533 O O . THR A 1 71 ? -28.237 1.299 3.207 1.00 88.62 71 THR A O 1
ATOM 536 N N . ARG A 1 72 ? -26.417 0.170 3.879 1.00 90.38 72 ARG A N 1
ATOM 537 C CA . ARG A 1 72 ? -25.622 0.445 2.664 1.00 90.38 72 ARG A CA 1
ATOM 538 C C . ARG A 1 72 ? -26.166 -0.151 1.368 1.00 90.38 72 ARG A C 1
ATOM 540 O O . ARG A 1 72 ? -25.740 0.238 0.292 1.00 90.38 72 ARG A O 1
ATOM 547 N N . ILE A 1 73 ? -27.093 -1.107 1.449 1.00 94.00 73 ILE A N 1
ATOM 548 C CA . ILE A 1 73 ? -27.796 -1.628 0.262 1.00 94.00 73 ILE A CA 1
ATOM 549 C C . ILE A 1 73 ? -28.888 -0.675 -0.243 1.00 94.00 73 ILE A C 1
ATOM 551 O O . ILE A 1 73 ? -29.433 -0.886 -1.325 1.00 94.00 73 ILE A O 1
ATOM 555 N N . HIS A 1 74 ? -29.230 0.350 0.540 1.00 94.19 74 HIS A N 1
ATOM 556 C CA . HIS A 1 74 ? -30.302 1.296 0.245 1.00 94.19 74 HIS A CA 1
ATOM 557 C C . HIS A 1 74 ? -29.799 2.727 0.013 1.00 94.19 74 HIS A C 1
ATOM 559 O O . HIS A 1 74 ? -30.614 3.619 -0.217 1.00 94.19 74 HIS A O 1
ATOM 565 N N . ASN A 1 75 ? -28.485 2.964 0.051 1.00 91.56 75 ASN A N 1
ATOM 566 C CA . ASN A 1 75 ? -27.888 4.275 -0.182 1.00 91.56 75 ASN A CA 1
ATOM 567 C C . ASN A 1 75 ? -26.570 4.170 -0.975 1.00 91.56 75 ASN A C 1
ATOM 569 O O . ASN A 1 75 ? -26.115 3.082 -1.317 1.00 91.56 75 ASN A O 1
ATOM 573 N N . VAL A 1 76 ? -25.995 5.325 -1.312 1.00 90.88 76 VAL A N 1
ATOM 574 C CA . VAL A 1 76 ? -24.690 5.461 -1.990 1.00 90.88 76 VAL A CA 1
ATOM 575 C C . VAL A 1 76 ? -23.693 6.220 -1.113 1.00 90.88 76 VAL A C 1
ATOM 577 O O . VAL A 1 76 ? -22.794 6.895 -1.609 1.00 90.88 76 VAL A O 1
ATOM 580 N N . GLU A 1 77 ? -23.903 6.162 0.200 1.00 91.75 77 GLU A N 1
ATOM 581 C CA . GLU A 1 77 ? -22.997 6.765 1.170 1.00 91.75 77 GLU A CA 1
ATOM 582 C C . GLU A 1 77 ? -21.711 5.940 1.267 1.00 91.75 77 GLU A C 1
ATOM 584 O O . GLU A 1 77 ? -21.677 4.752 0.932 1.00 91.75 77 GLU A O 1
ATOM 589 N N . GLU A 1 78 ? -20.632 6.585 1.705 1.00 91.44 78 GLU A N 1
ATOM 590 C CA . GLU A 1 78 ? -19.348 5.917 1.876 1.00 91.44 78 GLU A CA 1
ATOM 591 C C . GLU A 1 78 ? -19.4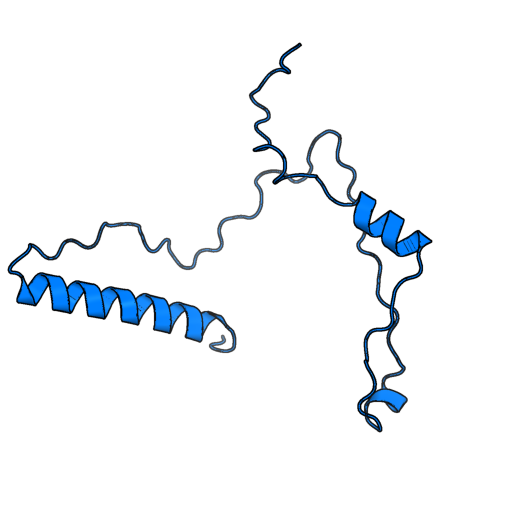73 4.771 2.889 1.00 91.44 78 GLU A C 1
ATOM 593 O O . GLU A 1 78 ? -20.007 4.939 3.987 1.00 91.44 78 GLU A O 1
ATOM 598 N N . VAL A 1 79 ? -19.017 3.578 2.492 1.00 92.50 79 VAL A N 1
ATOM 599 C CA . VAL A 1 79 ? -19.198 2.371 3.307 1.00 92.50 79 VAL A CA 1
ATOM 600 C C . VAL A 1 79 ? -18.219 2.337 4.475 1.00 92.50 79 VAL A C 1
ATOM 602 O O . VAL A 1 79 ? -18.597 1.976 5.591 1.00 92.50 79 VAL A O 1
ATOM 605 N N . ASP A 1 80 ? -16.965 2.679 4.192 1.00 91.25 80 ASP A N 1
ATOM 606 C CA . ASP A 1 80 ? -15.891 2.733 5.171 1.00 91.25 80 ASP A CA 1
ATOM 607 C C . ASP A 1 80 ? -15.916 4.099 5.859 1.00 91.25 80 ASP A C 1
ATOM 609 O O . ASP A 1 80 ? -15.803 5.142 5.223 1.00 91.25 80 ASP A O 1
ATOM 613 N N . LEU A 1 81 ? -16.077 4.092 7.176 1.00 91.06 81 LEU A N 1
ATOM 614 C CA . LEU A 1 81 ? -16.025 5.292 7.996 1.00 91.06 81 LEU A CA 1
ATOM 615 C C . LEU A 1 81 ? -14.578 5.637 8.342 1.00 91.06 81 LEU A C 1
ATOM 617 O O . LEU A 1 81 ? -13.684 4.790 8.317 1.00 91.06 81 LEU A O 1
ATOM 621 N N . THR A 1 82 ? -14.352 6.890 8.724 1.00 91.75 82 THR A N 1
ATOM 622 C CA . THR A 1 82 ? -13.028 7.370 9.115 1.00 91.75 82 THR A CA 1
ATOM 623 C C . THR A 1 82 ? -12.594 6.830 10.478 1.00 91.75 82 THR A C 1
ATOM 625 O O . THR A 1 82 ? -13.402 6.423 11.315 1.00 91.75 82 THR A O 1
ATOM 628 N N . ILE A 1 83 ? -11.280 6.831 10.695 1.00 93.50 83 ILE A N 1
ATOM 629 C CA . ILE A 1 83 ? -10.665 6.545 11.993 1.00 93.50 83 ILE A CA 1
ATOM 630 C C . ILE A 1 83 ? -10.566 7.822 12.830 1.00 93.50 83 ILE A C 1
ATOM 632 O O . ILE A 1 83 ? -10.507 8.931 12.294 1.00 93.50 83 ILE A O 1
ATOM 636 N N . THR A 1 84 ? -10.517 7.665 14.149 1.00 94.44 84 THR A N 1
ATOM 637 C CA . THR A 1 84 ? -10.253 8.779 15.069 1.00 94.44 84 THR A CA 1
ATOM 638 C C . THR A 1 84 ? -8.809 9.272 14.943 1.00 94.44 84 THR A C 1
ATOM 640 O O . THR A 1 84 ? -7.934 8.563 14.443 1.00 94.44 84 THR A O 1
ATOM 643 N N . GLU A 1 85 ? -8.522 10.480 15.431 1.00 94.06 85 GLU A N 1
ATOM 644 C CA . GLU A 1 85 ? -7.157 11.027 15.431 1.00 94.06 85 GLU A CA 1
ATOM 645 C C . GLU A 1 85 ? -6.172 10.122 16.192 1.00 94.06 85 GLU A C 1
ATOM 647 O O . GLU A 1 85 ? -5.072 9.841 15.715 1.00 94.06 85 GLU A O 1
ATOM 652 N N . GLU A 1 86 ? -6.588 9.576 17.338 1.00 93.69 86 GLU A N 1
ATOM 653 C CA . GLU A 1 86 ? -5.765 8.647 18.118 1.00 93.69 86 GLU A CA 1
ATOM 654 C C . GLU A 1 86 ? -5.448 7.355 17.351 1.00 93.69 86 GLU A C 1
ATOM 656 O O . GLU A 1 86 ? -4.339 6.822 17.430 1.00 93.69 86 GLU A O 1
ATOM 661 N N . GLU A 1 87 ? -6.416 6.831 16.601 1.00 93.19 87 GLU A N 1
ATOM 662 C CA . GLU A 1 87 ? -6.235 5.655 15.751 1.00 93.19 87 GLU A CA 1
ATOM 663 C C . GLU A 1 87 ? -5.364 5.956 14.532 1.00 93.19 87 GLU A C 1
ATOM 665 O O . GLU A 1 87 ? -4.528 5.130 14.165 1.00 93.19 87 GLU A O 1
ATOM 670 N N . ALA A 1 88 ? -5.498 7.147 13.947 1.00 92.38 88 ALA A N 1
ATOM 671 C CA . ALA A 1 88 ? -4.639 7.607 12.863 1.00 92.38 88 ALA A CA 1
ATOM 672 C C . ALA A 1 88 ? -3.177 7.683 13.310 1.00 92.38 88 ALA A C 1
ATOM 674 O O . ALA A 1 88 ? -2.295 7.165 12.622 1.00 92.38 88 ALA A O 1
ATOM 675 N N . LEU A 1 89 ? -2.917 8.234 14.501 1.00 93.38 89 LEU A N 1
ATOM 676 C CA . LEU A 1 89 ? -1.581 8.245 15.097 1.00 93.38 89 LEU A CA 1
ATOM 677 C C . LEU A 1 89 ? -1.060 6.820 15.331 1.00 93.38 89 LEU A C 1
ATOM 679 O O . LEU A 1 89 ? 0.107 6.539 15.049 1.00 93.38 89 LEU A O 1
ATOM 683 N N . LYS A 1 90 ? -1.900 5.893 15.804 1.00 91.50 90 LYS A N 1
ATOM 684 C CA . LYS A 1 90 ? -1.510 4.482 15.990 1.00 91.50 90 LYS A CA 1
ATOM 685 C C . LYS A 1 90 ? -1.155 3.797 14.666 1.00 91.50 90 LYS A C 1
ATOM 687 O O . LYS A 1 90 ? -0.139 3.104 14.613 1.00 91.50 90 LYS A O 1
ATOM 692 N N . GLU A 1 91 ? -1.941 4.003 13.609 1.00 91.94 91 GLU A N 1
ATOM 693 C CA . GLU A 1 91 ? -1.683 3.413 12.288 1.00 91.94 91 GLU A CA 1
ATOM 694 C C . GLU A 1 91 ? -0.444 4.035 11.623 1.00 91.94 91 GLU A C 1
ATOM 696 O O . GLU A 1 91 ? 0.372 3.310 11.053 1.00 91.94 91 GLU A O 1
ATOM 701 N N . ALA A 1 92 ? -0.228 5.346 11.767 1.00 90.06 92 ALA A N 1
ATOM 702 C CA . ALA A 1 92 ? 0.981 6.013 11.281 1.00 90.06 92 ALA A CA 1
ATOM 703 C C . ALA A 1 92 ? 2.251 5.460 11.958 1.00 90.06 92 ALA A C 1
ATOM 705 O O . ALA A 1 92 ? 3.242 5.167 11.288 1.00 90.06 92 ALA A O 1
ATOM 706 N N . ASN A 1 93 ? 2.192 5.198 13.270 1.00 88.38 93 ASN A N 1
ATOM 707 C CA . ASN A 1 93 ? 3.274 4.580 14.052 1.00 88.38 93 ASN A CA 1
ATOM 708 C C . ASN A 1 93 ? 3.503 3.080 13.755 1.00 88.38 93 ASN A C 1
ATOM 710 O O . ASN A 1 93 ? 4.310 2.426 14.430 1.00 88.38 93 ASN A O 1
ATOM 714 N N . ARG A 1 94 ? 2.786 2.502 12.781 1.00 87.94 94 ARG A N 1
ATOM 715 C CA . ARG A 1 94 ? 3.052 1.168 12.219 1.00 87.94 94 ARG A CA 1
ATOM 716 C C . ARG A 1 94 ? 4.000 1.225 11.011 1.00 87.94 94 ARG A C 1
ATOM 718 O O . ARG A 1 94 ? 4.466 0.179 10.560 1.00 87.94 94 ARG A O 1
ATOM 725 N N . CYS A 1 95 ? 4.274 2.413 10.466 1.00 85.06 95 CYS A N 1
ATOM 726 C CA . CYS A 1 95 ? 5.228 2.590 9.373 1.00 85.06 95 CYS A CA 1
ATOM 727 C C . CYS A 1 95 ? 6.638 2.152 9.807 1.00 85.06 95 CYS A C 1
ATOM 729 O O . CYS A 1 95 ? 7.120 2.554 10.860 1.00 85.06 95 CYS A O 1
ATOM 731 N N . MET A 1 96 ? 7.308 1.349 8.976 1.00 78.31 96 MET A N 1
ATOM 732 C CA . MET A 1 96 ? 8.684 0.887 9.219 1.00 78.31 96 MET A CA 1
ATOM 733 C C . MET A 1 96 ? 9.744 1.817 8.605 1.00 78.31 96 MET A C 1
ATOM 735 O O . MET 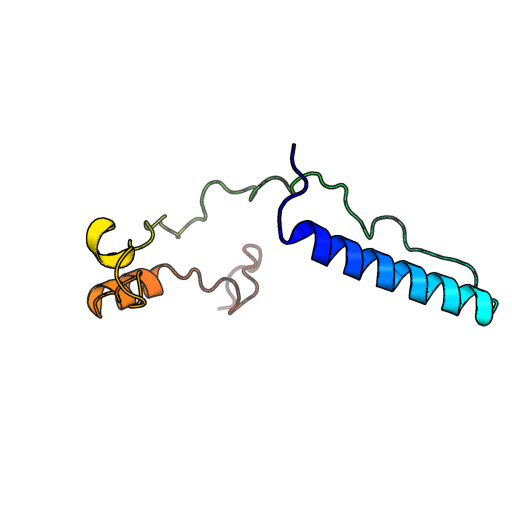A 1 96 ? 10.919 1.475 8.607 1.00 78.31 96 MET A O 1
ATOM 739 N N . ASN A 1 97 ? 9.339 2.947 8.009 1.00 75.31 97 ASN A N 1
ATOM 740 C CA . ASN A 1 97 ? 10.217 3.879 7.284 1.00 75.31 97 ASN A CA 1
ATOM 741 C C . ASN A 1 97 ? 11.120 3.215 6.223 1.00 75.31 97 ASN A C 1
ATOM 743 O O . ASN A 1 97 ? 12.163 3.751 5.861 1.00 75.31 97 ASN A O 1
ATOM 747 N N . CYS A 1 98 ? 10.690 2.078 5.667 1.00 72.81 98 CYS A N 1
ATOM 748 C CA . CYS A 1 98 ? 11.494 1.210 4.799 1.00 72.81 98 CYS A CA 1
ATOM 749 C C . CYS A 1 98 ? 11.922 1.826 3.453 1.00 72.81 98 CYS A C 1
ATOM 751 O O . CYS A 1 98 ? 12.658 1.190 2.704 1.00 72.81 98 CYS A O 1
ATOM 753 N N . CYS A 1 99 ? 11.451 3.032 3.128 1.00 62.62 99 CYS A N 1
ATOM 754 C CA . CYS A 1 99 ? 11.779 3.748 1.894 1.00 62.62 99 CYS A CA 1
ATOM 755 C C . CYS A 1 99 ? 12.408 5.133 2.134 1.00 62.62 99 CYS A C 1
ATOM 757 O O . CYS A 1 99 ? 12.611 5.864 1.169 1.00 62.62 99 CYS A O 1
ATOM 759 N N . LEU A 1 100 ? 12.687 5.516 3.389 1.00 58.06 100 LEU A N 1
ATOM 760 C CA . LEU A 1 100 ? 13.387 6.773 3.711 1.00 58.06 100 LEU A CA 1
ATOM 761 C C . LEU A 1 100 ? 14.908 6.614 3.606 1.00 58.06 100 LEU A C 1
ATOM 763 O O . LEU A 1 100 ? 15.599 7.505 3.123 1.00 58.06 100 LEU A O 1
ATOM 767 N N . THR A 1 101 ? 15.409 5.445 3.980 1.00 53.66 101 THR A N 1
ATOM 768 C CA . THR A 1 101 ? 16.747 4.951 3.668 1.00 53.66 101 THR A CA 1
ATOM 769 C C . THR A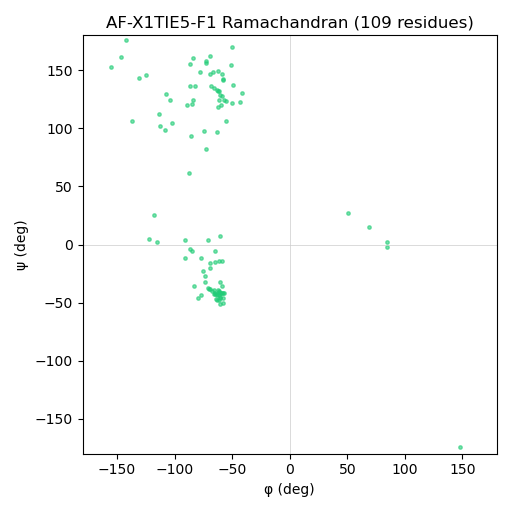 1 101 ? 16.571 3.533 3.139 1.00 53.66 101 THR A C 1
ATOM 771 O O . THR A 1 101 ? 15.676 2.815 3.589 1.00 53.66 101 THR A O 1
ATOM 774 N N . CYS A 1 102 ? 17.364 3.121 2.146 1.00 51.25 102 CYS A N 1
ATOM 775 C CA . CYS A 1 102 ? 17.467 1.700 1.822 1.00 51.25 102 CYS A CA 1
ATOM 776 C C . CYS A 1 102 ? 17.874 1.002 3.125 1.00 51.25 102 CYS A C 1
ATOM 778 O O . CYS A 1 102 ? 18.988 1.223 3.589 1.00 51.25 102 CYS A O 1
ATOM 780 N N . TYR A 1 103 ? 16.949 0.277 3.766 1.00 51.66 103 TYR A N 1
ATOM 781 C CA . TYR A 1 103 ? 17.245 -0.476 4.981 1.00 51.66 103 TYR A CA 1
ATOM 782 C C . TYR A 1 103 ? 18.267 -1.545 4.605 1.00 51.66 103 TYR A C 1
ATOM 784 O O . TYR A 1 103 ? 17.918 -2.582 4.042 1.00 51.66 103 TYR A O 1
ATOM 792 N N . ASP A 1 104 ? 19.529 -1.229 4.853 1.00 53.41 104 ASP A N 1
ATOM 793 C CA . ASP A 1 104 ? 20.663 -2.107 4.662 1.00 53.41 104 ASP A CA 1
ATOM 794 C C . ASP A 1 104 ? 21.216 -2.408 6.050 1.00 53.41 104 ASP A C 1
ATOM 796 O O . ASP A 1 104 ? 21.845 -1.568 6.695 1.00 53.41 104 ASP A O 1
ATOM 800 N N . LYS A 1 105 ? 20.882 -3.600 6.546 1.00 52.22 105 LYS A N 1
ATOM 801 C CA . LYS A 1 105 ? 21.314 -4.078 7.861 1.00 52.22 105 LYS A CA 1
ATOM 802 C C . LYS A 1 105 ? 22.837 -4.270 7.919 1.00 52.22 105 LYS A C 1
ATOM 804 O O . LYS A 1 105 ? 23.376 -4.377 9.016 1.00 52.22 105 LYS A O 1
ATOM 809 N N . ASP A 1 106 ? 23.508 -4.288 6.767 1.00 56.78 106 ASP A N 1
ATOM 810 C CA . ASP A 1 106 ? 24.956 -4.451 6.661 1.00 56.78 106 ASP A CA 1
ATOM 811 C C . ASP A 1 106 ? 25.706 -3.109 6.778 1.00 56.78 106 ASP A C 1
ATOM 813 O O . ASP A 1 106 ? 26.937 -3.089 6.827 1.00 56.78 106 ASP A O 1
ATOM 817 N N . ILE A 1 107 ? 24.990 -1.980 6.876 1.00 58.69 107 ILE A N 1
ATOM 818 C CA . ILE A 1 107 ? 25.581 -0.689 7.239 1.00 58.69 107 ILE A CA 1
ATOM 819 C C . ILE A 1 107 ? 25.614 -0.603 8.769 1.00 58.69 107 ILE A C 1
ATOM 821 O O . ILE A 1 107 ? 24.645 -0.181 9.400 1.00 58.69 107 ILE A O 1
ATOM 825 N N . GLU A 1 108 ? 26.735 -1.006 9.374 1.00 51.97 108 GLU A N 1
ATOM 826 C CA . GLU A 1 108 ? 27.040 -0.612 10.753 1.00 51.97 108 GLU A CA 1
ATOM 827 C C . GLU A 1 108 ? 27.039 0.922 10.828 1.00 51.97 108 GLU A C 1
ATOM 829 O O . GLU A 1 108 ? 27.692 1.596 10.030 1.00 51.97 108 GLU A O 1
ATOM 834 N N . GLU A 1 109 ? 26.218 1.453 11.734 1.00 50.94 109 GLU A N 1
ATOM 835 C CA . GLU A 1 109 ? 25.852 2.863 11.851 1.00 50.94 109 GLU A CA 1
ATOM 836 C C . GLU A 1 109 ? 27.052 3.811 11.677 1.00 50.94 109 GLU A C 1
ATOM 838 O O . GLU A 1 109 ? 28.033 3.760 12.423 1.00 50.94 109 GLU A O 1
ATOM 843 N N . ALA A 1 110 ? 26.954 4.720 10.702 1.00 43.81 110 ALA A N 1
ATOM 844 C CA . ALA A 1 110 ? 27.840 5.872 10.635 1.00 43.81 110 ALA A CA 1
ATOM 845 C C . ALA A 1 110 ? 27.611 6.732 11.889 1.00 43.81 110 ALA A C 1
ATOM 847 O O . ALA A 1 110 ? 26.495 7.198 12.129 1.00 43.81 110 ALA A O 1
ATOM 848 N N . SER A 1 111 ? 28.678 6.862 12.681 1.00 35.38 111 SER A N 1
ATOM 849 C CA . SER A 1 111 ? 28.782 7.659 13.909 1.00 35.38 111 SER A C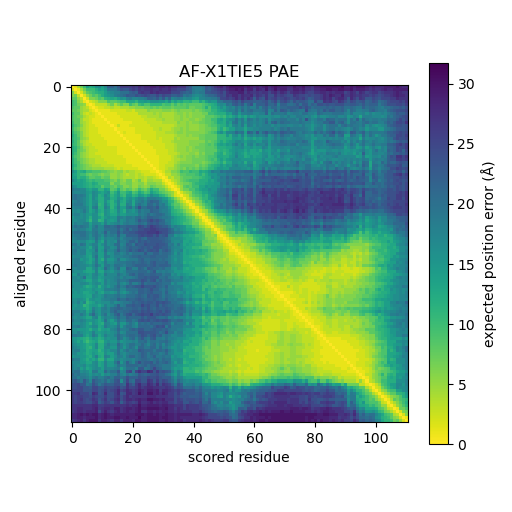A 1
ATOM 850 C C . SER A 1 111 ? 28.471 9.142 13.716 1.00 35.38 111 SER A C 1
ATOM 852 O O . SER A 1 111 ? 28.684 9.656 12.594 1.00 35.38 111 SER A O 1
#

Nearest PDB structures (foldseek):
  8oh5-assembly1_C  TM=5.310E-01  e=1.198E-01  Sporomusa ovata DSM 2662

Mean predicted aligned error: 14.47 Å

Foldseek 3Di:
DDDDDPVVVVVVVVVVVLVVLQVVCVVVVHDPDDDPPPDDPPPDPPPDPDPDDPPQDDDDQDDFDFDDPVVVVPDDDDGTDDDDPVNVVVNVVNDPCCPVDVPDVPPPDDD

InterPro domains:
  IPR009051 Alpha-helical ferredoxin [G3DSA:1.10.1060.10] (55-105)
  IPR036188 FAD/NAD(P)-binding domain superfamily [G3DSA:3.50.50.60] (2-54)

Solvent-accessible surface area (backbone atoms only — not comparable to full-atom values): 7646 Å² total; per-residue (Å²): 139,79,98,77,64,75,63,59,58,54,48,52,54,53,50,51,54,52,51,55,51,51,52,49,28,65,75,71,71,47,80,89,76,74,73,82,74,81,70,68,68,93,64,70,76,74,68,76,95,57,96,70,54,94,95,56,79,90,71,80,80,80,79,67,51,61,63,55,72,82,56,58,76,76,53,88,69,78,53,70,43,81,73,53,72,72,53,48,54,54,53,58,71,62,62,80,61,67,82,81,47,84,81,52,89,84,60,76,77,84,1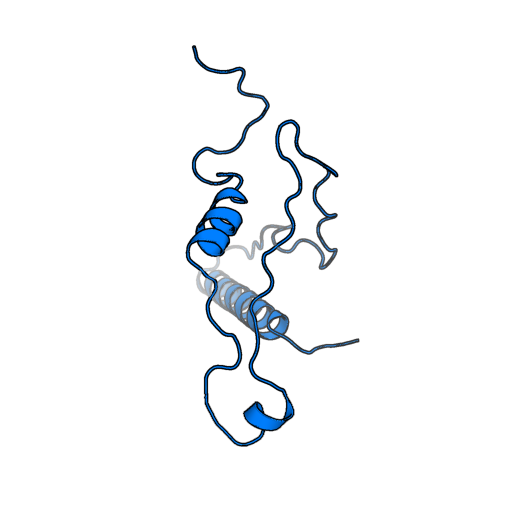27

Organism: NCBI:txid412755